Protein AF-A0A919SI36-F1 (afdb_monomer_lite)

pLDDT: mean 72.64, std 15.26, range [36.56, 91.62]

Radius of gyration: 12.59 Å; chains: 1; bounding box: 26×21×34 Å

Organism: NCBI:txid47988

Structure (mmCIF, N/CA/C/O backbone):
data_AF-A0A919SI36-F1
#
_entry.id   AF-A0A919SI36-F1
#
loop_
_atom_site.group_PDB
_atom_site.id
_atom_site.type_symbol
_atom_site.label_atom_id
_atom_site.label_alt_id
_atom_site.label_comp_id
_atom_site.label_asym_id
_atom_site.label_entity_id
_atom_site.label_seq_id
_atom_site.pdbx_PDB_ins_code
_atom_site.Cartn_x
_atom_site.Cartn_y
_atom_site.Cartn_z
_atom_site.occupancy
_atom_site.B_iso_or_equiv
_atom_site.auth_seq_id
_atom_site.auth_comp_id
_atom_site.auth_asym_id
_atom_site.auth_atom_id
_atom_site.pdbx_PDB_model_num
ATOM 1 N N . MET A 1 1 ? -3.640 8.920 13.667 1.00 58.22 1 MET A N 1
ATOM 2 C CA . MET A 1 1 ? -2.320 9.137 13.029 1.00 58.22 1 MET A CA 1
ATOM 3 C C . MET A 1 1 ? -1.987 7.940 12.144 1.00 58.22 1 MET A C 1
ATOM 5 O O . MET A 1 1 ? -2.186 6.820 12.592 1.00 58.22 1 MET A O 1
ATOM 9 N N . ALA A 1 2 ? -1.534 8.149 10.903 1.00 68.19 2 ALA A N 1
ATOM 10 C CA . ALA A 1 2 ? -1.145 7.055 10.007 1.00 68.19 2 ALA A CA 1
ATOM 11 C C . ALA A 1 2 ? 0.351 6.740 10.172 1.00 68.19 2 ALA A C 1
ATOM 13 O O . ALA A 1 2 ? 1.192 7.608 9.936 1.00 68.19 2 ALA A O 1
ATOM 14 N N . GLU A 1 3 ? 0.677 5.520 10.588 1.00 77.75 3 GLU A N 1
ATOM 15 C CA . GLU A 1 3 ? 2.047 5.060 10.806 1.00 77.75 3 GLU A CA 1
ATOM 16 C C . GLU A 1 3 ? 2.515 4.236 9.604 1.00 77.75 3 GLU A C 1
ATOM 18 O O . GLU A 1 3 ? 1.849 3.294 9.176 1.00 77.75 3 GLU A O 1
ATOM 23 N N . ARG A 1 4 ? 3.666 4.588 9.022 1.00 77.69 4 ARG A N 1
ATOM 24 C CA . ARG A 1 4 ? 4.302 3.759 7.989 1.00 77.69 4 ARG A CA 1
ATOM 25 C C . ARG A 1 4 ? 4.962 2.573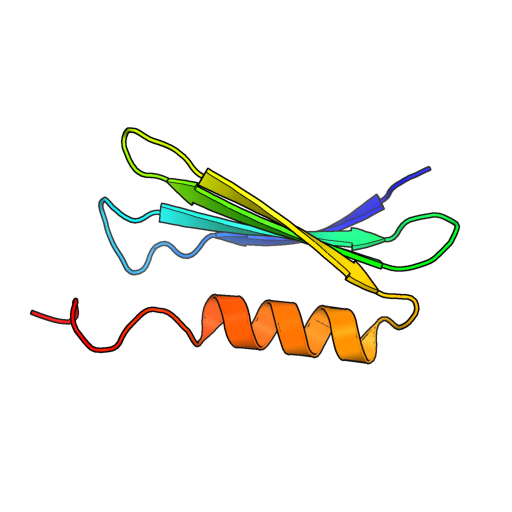 8.677 1.00 77.69 4 ARG A C 1
ATOM 27 O O . ARG A 1 4 ? 5.955 2.758 9.370 1.00 77.69 4 ARG A O 1
ATOM 34 N N . VAL A 1 5 ? 4.401 1.386 8.472 1.00 79.69 5 VAL A N 1
ATOM 35 C CA . VAL A 1 5 ? 4.852 0.153 9.127 1.00 79.69 5 VAL A CA 1
ATOM 36 C C . VAL A 1 5 ? 5.997 -0.475 8.349 1.00 79.69 5 VAL A C 1
ATOM 38 O O . VAL A 1 5 ? 7.005 -0.853 8.936 1.00 79.69 5 VAL A O 1
ATOM 41 N N . GLU A 1 6 ? 5.877 -0.546 7.021 1.00 78.50 6 GLU A N 1
ATOM 42 C CA . GLU A 1 6 ? 6.915 -1.139 6.177 1.00 78.50 6 GLU A CA 1
ATOM 43 C C . GLU A 1 6 ? 7.109 -0.339 4.886 1.00 78.50 6 GLU A C 1
ATOM 45 O O . GLU A 1 6 ? 6.156 0.149 4.273 1.00 78.50 6 GLU A O 1
ATOM 50 N N . HIS A 1 7 ? 8.364 -0.227 4.453 1.00 78.00 7 HIS A N 1
ATOM 51 C CA . HIS A 1 7 ? 8.738 0.321 3.153 1.00 78.00 7 HIS A CA 1
ATOM 52 C C . HIS A 1 7 ? 9.610 -0.693 2.430 1.00 78.00 7 HIS A C 1
ATOM 54 O O . HIS A 1 7 ? 10.696 -1.046 2.888 1.00 78.00 7 HIS A O 1
ATOM 60 N N . HIS A 1 8 ? 9.120 -1.150 1.284 1.00 70.06 8 HIS A N 1
ATOM 61 C CA . HIS A 1 8 ? 9.812 -2.095 0.428 1.00 70.06 8 HIS A CA 1
ATOM 62 C C . HIS A 1 8 ? 10.241 -1.387 -0.849 1.00 70.06 8 HIS A C 1
ATOM 64 O O . HIS A 1 8 ? 9.416 -0.966 -1.662 1.00 70.06 8 HIS A O 1
ATOM 70 N N . PHE A 1 9 ? 11.556 -1.261 -1.023 1.00 65.12 9 PHE A N 1
ATOM 71 C CA . PHE A 1 9 ? 12.152 -0.698 -2.229 1.00 65.12 9 PHE A CA 1
ATOM 72 C C . PHE A 1 9 ? 12.622 -1.821 -3.151 1.00 65.12 9 PHE A C 1
ATOM 74 O O . PHE A 1 9 ? 13.647 -2.466 -2.894 1.00 65.12 9 PHE A O 1
ATOM 81 N N . ASN A 1 10 ? 11.893 -2.063 -4.244 1.00 64.06 10 ASN A N 1
ATOM 82 C CA . ASN A 1 10 ? 12.278 -3.097 -5.195 1.00 64.06 10 ASN A CA 1
ATOM 83 C C . ASN A 1 10 ? 13.386 -2.584 -6.136 1.00 64.06 10 ASN A C 1
ATOM 85 O O . ASN A 1 10 ? 13.132 -2.078 -7.228 1.00 64.06 10 ASN A O 1
ATOM 89 N N . ARG A 1 11 ? 14.648 -2.735 -5.704 1.00 56.88 11 ARG A N 1
ATOM 90 C CA . ARG A 1 11 ? 15.858 -2.397 -6.488 1.00 56.88 11 ARG A CA 1
ATOM 91 C C . ARG A 1 11 ? 16.087 -3.282 -7.709 1.00 56.88 11 ARG A C 1
ATOM 93 O O . ARG A 1 11 ? 16.991 -2.996 -8.490 1.00 56.88 11 ARG A O 1
ATOM 100 N N . ARG A 1 12 ? 15.329 -4.368 -7.860 1.00 54.66 12 ARG A N 1
ATOM 101 C CA . ARG A 1 12 ? 15.663 -5.453 -8.786 1.00 54.66 12 ARG A CA 1
ATOM 102 C C . ARG A 1 12 ? 15.436 -5.099 -10.264 1.00 54.66 12 ARG A C 1
ATOM 104 O O . ARG A 1 12 ? 15.945 -5.820 -11.110 1.00 54.66 12 ARG A O 1
ATOM 111 N N . TYR A 1 13 ? 14.759 -3.988 -10.583 1.00 52.00 13 TYR A N 1
ATOM 112 C CA . TYR A 1 13 ? 14.282 -3.714 -11.950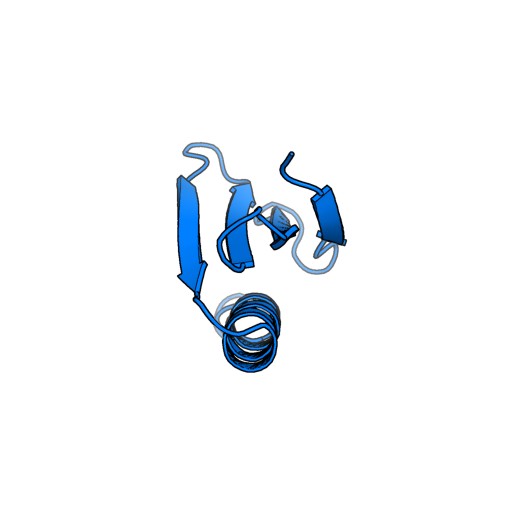 1.00 52.00 13 TYR A CA 1
ATOM 113 C C . TYR A 1 13 ? 14.547 -2.292 -12.484 1.00 52.00 13 TYR A C 1
ATOM 115 O O . TYR A 1 13 ? 13.693 -1.702 -13.142 1.00 52.00 13 TYR A O 1
ATOM 123 N N . GLY A 1 14 ? 15.744 -1.739 -12.249 1.00 56.84 14 GLY A N 1
ATOM 124 C CA . GLY A 1 14 ? 16.278 -0.604 -13.026 1.00 56.84 14 GLY A CA 1
ATOM 125 C C . GLY A 1 14 ? 15.358 0.627 -13.137 1.00 56.84 14 GLY A C 1
ATOM 126 O O . GLY A 1 14 ? 15.264 1.404 -12.185 1.00 56.84 14 GLY A O 1
ATOM 127 N N . LEU A 1 15 ? 14.744 0.818 -14.317 1.00 50.50 15 LEU A N 1
ATOM 128 C CA . LEU A 1 15 ? 13.854 1.934 -14.690 1.00 50.50 15 LEU A CA 1
ATOM 129 C C . LEU A 1 15 ? 12.384 1.762 -14.260 1.00 50.50 15 LEU A C 1
ATOM 131 O O . LEU A 1 15 ? 11.643 2.724 -14.379 1.00 50.50 15 LEU A O 1
ATOM 135 N N . ASN A 1 16 ? 11.972 0.594 -13.749 1.00 53.84 16 ASN A N 1
ATOM 136 C CA . ASN A 1 16 ? 10.623 0.326 -13.222 1.00 53.84 16 ASN A CA 1
ATOM 137 C C . ASN A 1 16 ? 10.671 0.200 -11.697 1.00 53.84 16 ASN A C 1
ATOM 139 O O . ASN A 1 16 ? 10.340 -0.835 -11.110 1.00 53.84 16 ASN A O 1
ATOM 143 N N . ARG A 1 17 ? 11.170 1.248 -11.039 1.00 61.62 17 ARG A N 1
ATOM 144 C CA . ARG A 1 17 ? 11.328 1.255 -9.581 1.00 61.62 17 ARG A CA 1
ATOM 145 C C . ARG A 1 17 ? 9.952 1.250 -8.946 1.00 61.62 17 ARG A C 1
ATOM 147 O O . ARG A 1 17 ? 9.250 2.246 -9.034 1.00 61.62 17 ARG A O 1
ATOM 154 N N . ARG A 1 18 ? 9.563 0.151 -8.305 1.00 69.88 18 ARG A N 1
ATOM 155 C CA . ARG A 1 18 ? 8.340 0.122 -7.504 1.00 69.88 18 ARG A CA 1
ATOM 156 C C . ARG A 1 18 ? 8.684 0.320 -6.035 1.00 69.88 18 ARG A C 1
ATOM 158 O O . ARG A 1 18 ? 9.345 -0.524 -5.427 1.00 69.88 18 ARG A O 1
ATOM 165 N N . ASP A 1 19 ? 8.240 1.445 -5.493 1.00 75.62 19 ASP A N 1
ATOM 166 C CA . ASP A 1 19 ? 8.191 1.676 -4.056 1.00 75.62 19 ASP A CA 1
ATOM 167 C C . ASP A 1 19 ? 6.841 1.174 -3.556 1.00 75.62 19 ASP A C 1
ATOM 169 O O . ASP A 1 19 ? 5.802 1.654 -4.010 1.00 75.62 19 ASP A O 1
ATOM 173 N N . VAL A 1 20 ? 6.844 0.207 -2.641 1.00 79.62 20 VAL A N 1
ATOM 174 C CA . VAL A 1 20 ? 5.611 -0.263 -2.006 1.00 79.62 20 VAL A CA 1
ATOM 175 C C . VAL A 1 20 ? 5.664 0.050 -0.518 1.00 79.62 20 VAL A C 1
ATOM 177 O O . VAL A 1 20 ? 6.643 -0.255 0.165 1.00 79.62 20 VAL A O 1
ATOM 180 N N . PHE A 1 21 ? 4.613 0.682 -0.014 1.00 84.69 21 PHE A N 1
ATOM 181 C CA . PHE A 1 21 ? 4.478 1.101 1.372 1.00 84.69 21 PHE A CA 1
ATOM 182 C C . PHE A 1 21 ? 3.300 0.383 2.011 1.00 84.69 21 PHE A C 1
ATOM 184 O O . PHE A 1 21 ? 2.213 0.341 1.436 1.00 84.69 21 PHE A O 1
ATOM 191 N N . LEU A 1 22 ? 3.506 -0.113 3.225 1.00 87.69 22 LEU A N 1
ATOM 192 C CA . LEU A 1 22 ? 2.447 -0.557 4.117 1.00 87.69 22 LEU A CA 1
ATOM 193 C C . LEU A 1 22 ? 2.257 0.507 5.197 1.00 87.69 22 LEU A C 1
ATOM 195 O O . LEU A 1 22 ? 3.183 0.841 5.939 1.00 87.69 22 LEU A O 1
ATOM 199 N N . ILE A 1 23 ? 1.055 1.056 5.269 1.00 89.31 23 ILE A N 1
ATOM 200 C CA . ILE A 1 23 ? 0.669 2.125 6.181 1.00 89.31 23 ILE A CA 1
ATOM 201 C C . ILE A 1 23 ? -0.452 1.593 7.068 1.00 89.31 23 ILE A C 1
ATOM 203 O O . ILE A 1 23 ? -1.466 1.114 6.570 1.00 89.31 23 ILE A O 1
ATOM 207 N N . ARG A 1 24 ? -0.292 1.705 8.381 1.00 87.00 24 ARG A N 1
ATOM 208 C CA . ARG A 1 24 ? -1.352 1.450 9.351 1.00 87.00 24 ARG A CA 1
ATOM 209 C C . ARG A 1 24 ? -2.077 2.753 9.643 1.00 87.00 24 ARG A C 1
ATOM 211 O O . ARG A 1 24 ? -1.452 3.752 9.995 1.00 87.00 24 ARG A O 1
ATOM 218 N N . THR A 1 25 ? -3.389 2.757 9.481 1.00 85.44 25 THR A N 1
ATOM 219 C CA . THR A 1 25 ? -4.259 3.890 9.803 1.00 85.44 25 THR A CA 1
ATOM 220 C C . THR A 1 25 ? -5.015 3.612 11.104 1.00 85.44 25 THR A C 1
ATOM 222 O O . THR A 1 25 ? -4.944 2.519 11.663 1.00 85.44 25 THR A O 1
ATOM 225 N N . GLU A 1 26 ? -5.739 4.605 11.624 1.00 84.31 26 GLU A N 1
ATOM 226 C CA . GLU A 1 26 ? -6.551 4.434 12.844 1.00 84.31 26 GLU A CA 1
ATOM 227 C C . GLU A 1 26 ? -7.703 3.446 12.664 1.00 84.31 26 GLU A C 1
ATOM 229 O O . GLU A 1 26 ? -8.188 2.881 13.640 1.00 84.31 26 GLU A O 1
ATOM 234 N N . THR A 1 27 ? -8.131 3.239 11.422 1.00 85.25 27 THR A N 1
ATOM 235 C CA . THR A 1 27 ? -9.292 2.422 11.073 1.00 85.25 27 THR A CA 1
ATOM 236 C C . THR A 1 27 ? -8.919 1.154 10.311 1.00 85.25 27 THR A C 1
ATOM 238 O O . THR A 1 27 ? -9.817 0.404 9.957 1.00 85.25 27 THR A O 1
ATOM 241 N N . GLY A 1 28 ? -7.634 0.909 10.030 1.00 88.69 28 GLY A N 1
ATOM 242 C CA . GLY A 1 28 ? -7.210 -0.254 9.255 1.00 88.69 28 GLY A CA 1
ATOM 243 C C . GLY A 1 28 ? -5.806 -0.125 8.671 1.00 88.69 28 GLY A C 1
ATOM 244 O O . GLY A 1 28 ? -4.872 0.370 9.305 1.00 88.69 28 GLY A O 1
ATOM 245 N N . TRP A 1 29 ? -5.658 -0.595 7.441 1.00 91.62 29 TRP A N 1
ATOM 246 C CA . TRP A 1 29 ? -4.399 -0.751 6.733 1.00 91.62 29 TRP A CA 1
ATOM 247 C C . TRP A 1 29 ? -4.500 -0.230 5.308 1.00 91.62 29 TRP A C 1
ATOM 249 O O . TRP A 1 29 ? -5.542 -0.271 4.660 1.00 91.62 29 TRP A O 1
ATOM 259 N N . GLN A 1 30 ? -3.384 0.265 4.799 1.00 90.19 30 GLN A N 1
ATOM 260 C CA . GLN A 1 30 ? -3.284 0.832 3.471 1.00 90.19 30 GLN A CA 1
ATOM 261 C C . GLN A 1 30 ? -1.987 0.365 2.818 1.00 90.19 30 GLN A C 1
ATOM 263 O O . GLN A 1 30 ? -0.912 0.450 3.408 1.00 90.19 30 GLN A O 1
ATOM 268 N N . VAL A 1 31 ? -2.085 -0.109 1.581 1.00 87.31 31 VAL A N 1
ATOM 269 C CA . VAL A 1 31 ? -0.938 -0.485 0.752 1.00 87.31 31 VAL A CA 1
ATOM 270 C C . VAL A 1 31 ? -0.839 0.508 -0.393 1.00 87.31 31 VAL A C 1
ATOM 272 O O . VAL A 1 31 ? -1.788 0.661 -1.161 1.00 87.31 31 VAL A O 1
ATOM 275 N N . LEU A 1 32 ? 0.297 1.192 -0.502 1.00 84.75 32 LEU A N 1
ATOM 276 C CA . LEU A 1 32 ? 0.569 2.153 -1.565 1.00 84.75 32 LEU A CA 1
ATOM 277 C C . LEU A 1 32 ? 1.690 1.618 -2.446 1.00 84.75 32 LEU A C 1
ATOM 279 O O . LEU A 1 32 ? 2.815 1.471 -1.986 1.00 84.75 32 LEU A O 1
ATOM 283 N N . GLY A 1 33 ? 1.383 1.330 -3.705 1.00 81.88 33 GLY A N 1
ATOM 284 C CA . GLY A 1 33 ? 2.358 0.979 -4.728 1.00 81.88 33 GLY A CA 1
ATOM 285 C C . GLY A 1 33 ? 2.599 2.172 -5.639 1.00 81.88 33 GLY A C 1
ATOM 286 O O . GLY A 1 33 ? 1.679 2.642 -6.305 1.00 81.88 33 GLY A O 1
ATOM 287 N N . ARG A 1 34 ? 3.833 2.662 -5.690 1.00 73.81 34 ARG A N 1
ATOM 288 C CA . ARG A 1 34 ? 4.259 3.701 -6.623 1.00 73.81 34 ARG A CA 1
ATOM 289 C C . ARG A 1 34 ? 5.092 3.064 -7.716 1.00 73.81 34 ARG A C 1
ATOM 291 O O . ARG A 1 34 ? 6.177 2.559 -7.448 1.00 73.81 34 ARG A O 1
ATOM 298 N N . GLU A 1 35 ? 4.596 3.102 -8.945 1.00 70.56 35 GLU A N 1
ATOM 299 C CA . GLU A 1 35 ? 5.355 2.680 -10.116 1.00 70.56 35 GLU A CA 1
ATOM 300 C C . GLU A 1 35 ? 6.199 3.845 -10.628 1.00 70.56 35 GLU A C 1
ATOM 302 O O . GLU A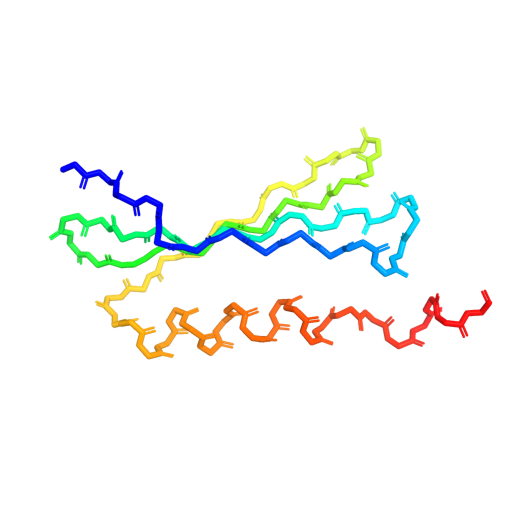 1 35 ? 5.689 4.831 -11.146 1.00 70.56 35 GLU A O 1
ATOM 307 N N . GLY A 1 36 ? 7.507 3.768 -10.425 1.00 56.97 36 GLY A N 1
ATOM 308 C CA . GLY A 1 36 ? 8.481 4.755 -10.859 1.00 56.97 36 GLY 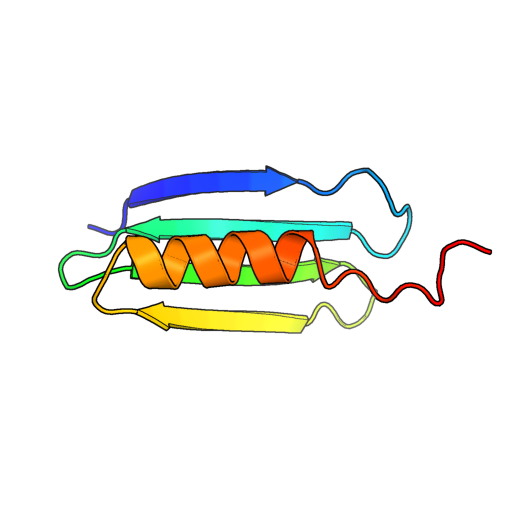A CA 1
ATOM 309 C C . GLY A 1 36 ? 8.871 4.543 -12.313 1.00 56.97 36 GLY A C 1
ATOM 310 O O . GLY A 1 36 ? 9.901 3.934 -12.569 1.00 56.97 36 GLY A O 1
ATOM 311 N N . GLY A 1 37 ? 8.051 5.077 -13.218 1.00 56.59 37 GLY A N 1
ATOM 312 C CA . GLY A 1 37 ? 8.370 5.434 -14.605 1.00 56.59 37 GLY A CA 1
ATOM 313 C C . GLY A 1 37 ? 7.957 6.895 -14.869 1.00 56.59 37 GLY A C 1
ATOM 314 O O . GLY A 1 37 ? 7.411 7.542 -13.976 1.00 56.59 37 GLY A O 1
ATOM 315 N N . ALA A 1 38 ? 8.211 7.441 -16.065 1.00 54.75 38 ALA A N 1
ATOM 316 C CA . ALA A 1 38 ? 7.955 8.857 -16.399 1.00 54.75 38 ALA A CA 1
ATOM 317 C C . ALA A 1 38 ? 6.497 9.330 -16.169 1.00 54.75 38 ALA A C 1
ATOM 319 O O . ALA A 1 38 ? 6.260 10.522 -15.997 1.00 54.75 38 ALA A O 1
ATOM 320 N N . GLU A 1 39 ? 5.544 8.400 -16.097 1.00 57.38 39 GLU A N 1
ATOM 321 C CA . GLU A 1 39 ? 4.114 8.636 -15.849 1.00 57.38 39 GLU A CA 1
ATOM 322 C C . GLU A 1 39 ? 3.679 8.143 -14.459 1.00 57.38 39 GLU A C 1
ATOM 324 O O . GLU A 1 39 ? 2.604 7.567 -14.307 1.00 57.38 39 GLU A O 1
ATOM 329 N N . GLY A 1 40 ? 4.557 8.296 -13.461 1.00 60.75 40 GLY A N 1
ATOM 330 C CA . GLY A 1 40 ? 4.503 7.600 -12.176 1.00 60.75 40 GLY A CA 1
ATOM 331 C C . GLY A 1 40 ? 3.099 7.398 -11.604 1.00 60.75 40 GLY A C 1
ATOM 332 O O . GLY A 1 40 ? 2.502 8.324 -11.056 1.00 60.75 40 GLY A O 1
ATOM 333 N N . ARG A 1 41 ? 2.584 6.170 -11.729 1.00 70.88 41 ARG A N 1
ATOM 334 C CA . ARG A 1 41 ? 1.235 5.810 -11.298 1.00 70.88 41 ARG A CA 1
ATOM 335 C C . ARG A 1 41 ? 1.275 5.350 -9.851 1.00 70.88 41 ARG A C 1
ATOM 337 O O . ARG A 1 41 ? 1.968 4.393 -9.503 1.00 70.88 41 ARG A O 1
ATOM 344 N N . GLU A 1 42 ? 0.511 6.037 -9.016 1.00 76.62 42 GLU A N 1
ATOM 345 C CA . GLU A 1 42 ? 0.295 5.665 -7.624 1.00 76.62 42 GLU A CA 1
ATOM 346 C C . GLU A 1 42 ? -0.994 4.850 -7.523 1.00 76.62 42 GLU A C 1
ATOM 348 O O . GLU A 1 42 ? -2.051 5.252 -8.014 1.00 76.62 42 GLU A O 1
ATOM 353 N N . VAL A 1 43 ? -0.897 3.674 -6.913 1.00 80.69 43 VAL A N 1
ATOM 354 C CA . VAL A 1 43 ? -2.030 2.788 -6.657 1.00 80.69 43 VAL A CA 1
ATOM 355 C C . VAL A 1 43 ? -2.143 2.592 -5.156 1.00 80.69 43 VAL A C 1
ATOM 357 O O . VAL A 1 43 ? -1.202 2.133 -4.511 1.00 80.69 43 VAL A O 1
ATOM 360 N N . THR A 1 44 ? -3.308 2.922 -4.608 1.00 85.38 44 THR A N 1
ATOM 361 C CA . THR A 1 44 ? -3.593 2.803 -3.178 1.00 85.38 44 THR A CA 1
ATOM 362 C C . THR A 1 44 ? -4.716 1.802 -2.962 1.00 85.38 44 THR A C 1
AT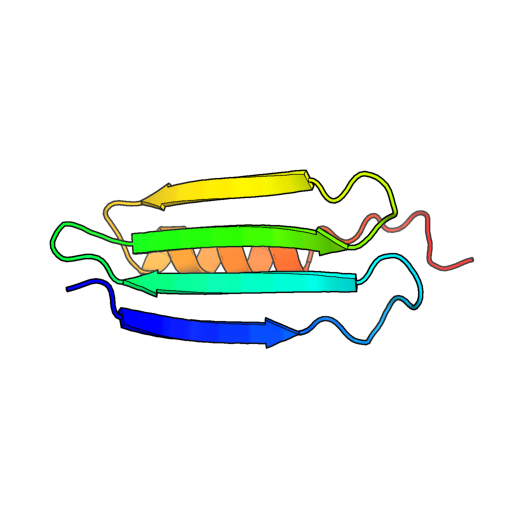OM 364 O O . THR A 1 44 ? -5.781 1.924 -3.566 1.00 85.38 44 THR A O 1
ATOM 367 N N . HIS A 1 45 ? -4.493 0.841 -2.071 1.00 86.38 45 HIS A N 1
ATOM 368 C CA . HIS A 1 45 ? -5.505 -0.103 -1.612 1.00 86.38 45 HIS A CA 1
ATOM 369 C C . HIS A 1 45 ? -5.707 0.034 -0.110 1.00 86.38 45 HIS A C 1
ATOM 371 O O . HIS A 1 45 ? -4.738 0.193 0.630 1.00 86.38 45 HIS A O 1
ATOM 377 N N . TYR A 1 46 ? -6.959 -0.061 0.321 1.00 88.75 46 TYR A N 1
ATOM 378 C CA . TYR A 1 46 ? -7.363 -0.008 1.720 1.00 88.75 46 TYR A CA 1
ATOM 379 C C . TYR A 1 46 ? -7.864 -1.379 2.155 1.00 88.75 46 TYR A C 1
ATOM 381 O O . TYR A 1 46 ? -8.518 -2.075 1.378 1.00 88.75 46 TYR A O 1
ATOM 389 N N . PHE A 1 47 ? -7.548 -1.741 3.388 1.00 89.62 47 PHE A N 1
ATOM 390 C CA . PHE A 1 47 ? -7.897 -3.006 4.012 1.00 89.62 47 PHE A CA 1
ATOM 391 C C . PHE A 1 47 ? -8.272 -2.752 5.467 1.00 89.62 47 PHE A C 1
ATOM 393 O O . PHE A 1 47 ? -7.669 -1.906 6.121 1.00 89.62 47 PHE A O 1
ATOM 400 N N . ASP A 1 48 ? -9.227 -3.506 5.989 1.00 89.06 48 ASP A N 1
ATOM 401 C CA . ASP A 1 48 ? -9.561 -3.475 7.414 1.00 89.06 48 ASP A CA 1
ATOM 402 C C . ASP A 1 48 ? -8.579 -4.343 8.231 1.00 89.06 48 ASP A C 1
ATOM 404 O O . ASP A 1 48 ? -8.222 -3.999 9.359 1.00 89.06 48 ASP A O 1
ATOM 408 N N . ASP A 1 49 ? -8.041 -5.404 7.616 1.00 88.50 49 ASP A N 1
ATOM 409 C CA . ASP A 1 49 ? -7.165 -6.398 8.244 1.00 88.50 49 ASP A CA 1
ATOM 410 C C . ASP A 1 49 ? -5.697 -6.320 7.784 1.00 88.50 49 ASP A C 1
ATOM 412 O O . ASP A 1 49 ? -5.386 -6.177 6.597 1.00 88.50 49 ASP A O 1
ATOM 416 N N . GLU A 1 50 ? -4.768 -6.511 8.732 1.00 87.31 50 GLU A N 1
ATOM 417 C CA . GLU A 1 50 ? -3.319 -6.541 8.455 1.00 87.31 50 GLU A CA 1
ATOM 418 C C . GLU A 1 50 ? -2.956 -7.690 7.507 1.00 87.31 50 GLU A C 1
ATOM 420 O O . GLU A 1 50 ? -2.113 -7.535 6.624 1.00 87.31 50 GLU A O 1
ATOM 425 N N . ALA A 1 51 ? -3.592 -8.852 7.682 1.00 88.75 51 ALA A N 1
ATOM 426 C CA . ALA A 1 51 ? -3.281 -10.056 6.918 1.00 88.75 51 ALA A CA 1
ATOM 427 C C . ALA A 1 51 ? -3.577 -9.881 5.419 1.00 88.75 51 ALA A C 1
ATOM 429 O O . ALA A 1 51 ? -2.780 -10.303 4.577 1.00 88.75 51 ALA A O 1
ATOM 430 N N . ASP A 1 52 ? -4.685 -9.221 5.078 1.00 87.81 52 ASP A N 1
ATOM 431 C CA . ASP A 1 52 ? -5.043 -8.913 3.693 1.00 87.81 52 ASP A CA 1
ATOM 432 C C . ASP A 1 52 ? -4.150 -7.819 3.104 1.00 87.81 52 ASP A C 1
ATOM 434 O O . ASP A 1 52 ? -3.682 -7.951 1.967 1.00 87.81 52 ASP A O 1
ATOM 438 N N . ALA A 1 53 ? -3.809 -6.800 3.899 1.00 86.88 53 ALA A N 1
ATOM 439 C CA . ALA A 1 53 ? -2.846 -5.782 3.495 1.00 86.88 53 ALA A CA 1
ATOM 440 C C . ALA A 1 53 ? -1.460 -6.384 3.211 1.00 86.88 53 ALA A C 1
ATOM 442 O O . ALA A 1 53 ? -0.842 -6.071 2.192 1.00 86.88 53 ALA A O 1
ATOM 443 N N . ARG A 1 54 ? -0.990 -7.314 4.051 1.00 86.00 54 ARG A N 1
ATOM 444 C CA . ARG A 1 54 ? 0.265 -8.044 3.825 1.00 86.00 54 ARG A CA 1
ATOM 445 C C . ARG A 1 54 ? 0.209 -8.937 2.598 1.00 86.00 54 ARG A C 1
ATOM 447 O O . ARG A 1 54 ? 1.123 -8.879 1.784 1.00 86.00 54 ARG A O 1
ATOM 454 N N . ARG A 1 55 ? -0.877 -9.683 2.390 1.00 87.69 55 ARG A N 1
ATOM 455 C CA . ARG A 1 55 ? -1.053 -10.474 1.163 1.00 87.69 55 ARG A CA 1
ATOM 456 C C . ARG A 1 55 ? -1.017 -9.606 -0.089 1.00 87.69 55 ARG A C 1
ATOM 458 O O . ARG A 1 55 ? -0.459 -10.027 -1.101 1.00 87.69 55 ARG A O 1
ATOM 465 N N . MET A 1 56 ? -1.605 -8.410 -0.045 1.00 84.81 56 MET A N 1
ATOM 466 C CA . MET A 1 56 ? -1.529 -7.466 -1.159 1.00 84.81 56 MET A CA 1
ATOM 467 C C . MET A 1 56 ? -0.109 -6.930 -1.346 1.00 84.81 56 MET A C 1
ATOM 469 O O . MET A 1 56 ? 0.367 -6.898 -2.476 1.00 84.81 56 MET A O 1
ATOM 473 N N . LEU A 1 57 ? 0.586 -6.564 -0.267 1.00 83.44 57 LEU A N 1
ATOM 474 C CA . LEU A 1 57 ? 1.992 -6.157 -0.308 1.00 83.44 57 LEU A CA 1
ATOM 475 C C . LEU A 1 57 ? 2.858 -7.247 -0.959 1.00 83.44 57 LEU A C 1
ATOM 477 O O . LEU A 1 57 ? 3.564 -6.973 -1.926 1.00 83.44 57 LEU A O 1
ATOM 481 N N . GLU A 1 58 ? 2.750 -8.494 -0.501 1.00 82.75 58 GLU A N 1
ATOM 482 C CA . GLU A 1 58 ? 3.465 -9.641 -1.068 1.00 82.75 58 GLU A CA 1
ATOM 483 C C . GLU A 1 58 ? 3.105 -9.869 -2.537 1.00 82.75 58 GLU A C 1
ATOM 485 O O . GLU A 1 58 ? 3.991 -10.092 -3.360 1.00 82.75 58 GLU A O 1
ATOM 490 N N . ARG A 1 59 ? 1.823 -9.745 -2.905 1.00 79.50 59 ARG A N 1
ATOM 491 C CA . ARG A 1 59 ? 1.392 -9.800 -4.307 1.00 79.50 59 ARG A CA 1
ATOM 492 C C . ARG A 1 59 ? 1.968 -8.661 -5.130 1.00 79.50 59 ARG A C 1
ATOM 494 O O . ARG A 1 59 ? 2.351 -8.916 -6.256 1.00 79.50 59 ARG A O 1
ATOM 501 N N . MET A 1 60 ? 2.056 -7.437 -4.621 1.00 75.06 60 MET A N 1
ATOM 502 C CA . MET A 1 60 ? 2.656 -6.313 -5.348 1.00 75.06 60 MET A CA 1
ATOM 503 C C . MET A 1 60 ? 4.164 -6.484 -5.529 1.00 75.06 60 MET A C 1
ATOM 505 O O . MET A 1 60 ? 4.709 -6.108 -6.568 1.00 75.06 60 MET A O 1
ATOM 509 N N . LEU A 1 61 ? 4.827 -7.084 -4.540 1.00 74.44 61 LEU A N 1
ATOM 510 C C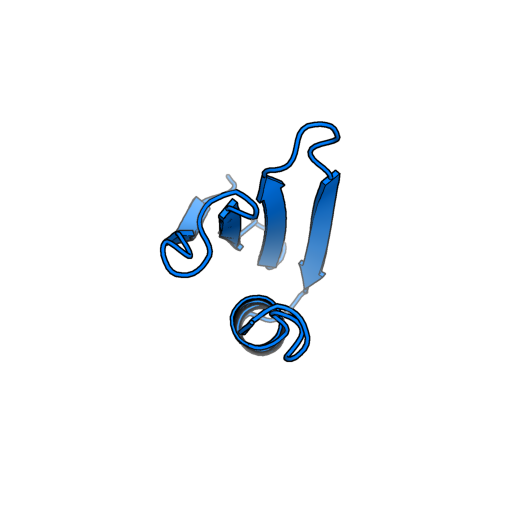A . LEU A 1 61 ? 6.238 -7.447 -4.613 1.00 74.44 61 LEU A CA 1
ATOM 511 C C . LEU A 1 61 ? 6.478 -8.626 -5.572 1.00 74.44 61 LEU A C 1
ATOM 513 O O . LEU A 1 61 ? 7.496 -8.638 -6.265 1.00 74.44 61 LEU A O 1
ATOM 517 N N . ALA A 1 62 ? 5.544 -9.580 -5.647 1.00 74.25 62 ALA A N 1
ATOM 518 C CA . ALA A 1 62 ? 5.621 -10.766 -6.503 1.00 74.25 62 ALA A CA 1
ATOM 519 C C . ALA A 1 62 ? 5.123 -10.535 -7.942 1.00 74.25 62 ALA A C 1
ATOM 521 O O . ALA A 1 62 ? 5.686 -11.096 -8.875 1.00 74.25 62 ALA A O 1
ATOM 522 N N . ALA A 1 63 ? 4.104 -9.695 -8.147 1.00 59.03 63 ALA A N 1
ATOM 523 C CA . ALA A 1 63 ? 3.488 -9.359 -9.437 1.00 59.03 63 ALA A CA 1
ATOM 524 C C . ALA A 1 63 ? 4.309 -8.332 -10.234 1.00 59.03 63 ALA A C 1
ATOM 526 O O . ALA A 1 63 ? 3.768 -7.509 -10.981 1.00 59.03 63 ALA A O 1
ATOM 527 N N . VAL A 1 64 ? 5.634 -8.383 -10.099 1.00 53.12 64 VAL A N 1
ATOM 528 C CA . VAL A 1 64 ? 6.496 -7.932 -11.185 1.00 53.12 64 VAL A CA 1
ATOM 529 C C . VAL A 1 64 ? 6.208 -8.869 -12.364 1.00 53.12 64 VAL A C 1
ATOM 531 O O . VAL A 1 64 ? 6.370 -10.081 -12.215 1.00 53.12 64 VAL A O 1
ATOM 534 N N . PRO A 1 65 ? 5.723 -8.358 -13.508 1.00 44.91 65 PRO A N 1
ATOM 535 C CA . PRO A 1 65 ? 5.413 -9.201 -14.650 1.00 44.91 65 PRO A CA 1
ATOM 536 C C . PRO A 1 65 ? 6.673 -9.953 -15.084 1.00 44.91 65 PRO A C 1
ATOM 538 O O . PRO A 1 65 ? 7.746 -9.369 -15.245 1.00 44.91 65 PRO A O 1
ATOM 541 N N . LEU A 1 66 ? 6.520 -11.263 -15.284 1.00 44.25 66 LEU A N 1
ATOM 542 C CA . LEU A 1 66 ? 7.574 -12.181 -15.723 1.00 44.25 66 LEU A CA 1
ATOM 543 C C . LEU A 1 66 ? 8.176 -11.788 -17.095 1.00 44.25 66 LEU A C 1
ATOM 545 O O . LEU A 1 66 ? 9.205 -12.323 -17.488 1.00 44.25 66 LEU A O 1
ATOM 549 N N . GLU A 1 67 ? 7.565 -10.836 -17.806 1.00 42.53 67 GLU A N 1
ATOM 550 C CA . GLU A 1 67 ? 7.904 -10.438 -19.180 1.00 42.53 67 GLU A CA 1
ATOM 551 C C . GLU A 1 67 ? 9.019 -9.381 -19.301 1.00 42.53 67 GLU A C 1
ATOM 553 O O . GLU A 1 67 ? 9.380 -9.001 -20.408 1.00 42.53 67 GLU A O 1
ATOM 558 N N . LEU A 1 68 ? 9.597 -8.911 -18.189 1.00 44.78 68 LEU A N 1
ATOM 559 C CA . LEU A 1 68 ? 10.734 -7.968 -18.194 1.00 44.78 68 LEU A CA 1
ATOM 560 C C . LEU A 1 68 ? 12.012 -8.549 -17.569 1.00 44.78 68 LEU A C 1
ATOM 562 O O . LEU A 1 68 ? 12.922 -7.815 -17.190 1.00 44.78 68 LEU A O 1
ATOM 566 N N . SER A 1 69 ? 12.094 -9.879 -17.478 1.00 36.56 69 SER A N 1
ATOM 567 C CA . SER A 1 69 ? 13.368 -10.593 -17.319 1.00 36.56 69 SER A CA 1
ATOM 568 C C . SER A 1 69 ? 13.914 -10.934 -18.709 1.00 36.56 69 SER A C 1
ATOM 570 O O . SER A 1 69 ? 13.954 -12.098 -19.094 1.00 36.56 69 SER A O 1
ATOM 572 N N . GLY A 1 70 ? 14.232 -9.899 -19.486 1.00 37.59 70 GLY A N 1
ATOM 573 C CA . GLY A 1 70 ? 14.898 -9.989 -20.786 1.00 37.59 70 GLY A CA 1
ATOM 574 C C . GLY A 1 70 ? 16.187 -9.194 -20.749 1.00 37.59 70 GLY A C 1
ATOM 575 O O . GLY A 1 70 ? 16.105 -8.013 -20.345 1.00 37.59 70 GLY A O 1
#

Secondary structure (DSSP, 8-state):
--EEEEEEEEGGGTTSEEEEEEEEETTEEEEEEEEESTT-EEEEEEESSHHHHHHHHHHHHH-S-GGG--

Foldseek 3Di:
DKAFPDWDWDPPAPQQTWIWTWIADPQAIKIWIWGRHPVTDIDMDTDNYPVVSVVVSVCSVVPPPPVRPD

Sequence (70 aa):
MAERVEHHFNRRYGLNRRDVFLIRTETGWQVLGREGGAEGREVTHYFDDEADARRMLERMLAAVPLELSG